Protein AF-A0A936UHV6-F1 (afdb_monomer)

Mean predicted aligned error: 6.04 Å

Nearest PDB structures (foldseek):
  4xt3-assembly1_A  TM=3.919E-01  e=2.055E+00  Cytomegalovirus

pLDDT: mean 85.49, std 8.34, range [43.56, 94.75]

Secondary structure (DSSP, 8-state):
--PPPHHHHHHHHHHHHHHHHHHHHHHHHHHHHHHHHHHTTTGGGGGTTTTHHHHHHHHHHHHHHHHHHH--STTHHHHHHHHHHHHHHGGGGT-HHHHHHHHHHHHHHHSHHHHHHHHHTT--

Sequence (124 aa):
MNTMPTELQTAKTFFLVSAIINILGFLGWGGSTIIGGIASCGIGCLLGFLPVVNIISSVMDFIAYNKLNNLNQKGTFSTIQTAAVFQIVTIITGNIVSFIFGIIIMSYLDKDEVKNYLHEKEIF

Radius of gyration: 16.74 Å; Cα contacts (8 Å, |Δi|>4): 163; chains: 1; bounding box: 42×18×50 Å

Foldseek 3Di:
DPDQPPLLVVLLVLLQVLLVVLVVLLVVLLVCLVVVCVVVVRPSVVCNCLSVLSNVLSVLSVVLNVCSVVLPAACNLVSSLVSLVSLLVCVSSVNVSSNVSSVSSVVSSVDPVNVVVCVVSNRD

Structure (mmCIF, N/CA/C/O backbone):
data_AF-A0A936UHV6-F1
#
_entry.id   AF-A0A936UHV6-F1
#
loop_
_atom_site.group_PDB
_atom_site.id
_atom_site.type_symbol
_atom_site.label_atom_id
_atom_site.label_alt_id
_atom_site.label_comp_id
_atom_site.label_asym_id
_atom_site.label_entity_id
_atom_site.label_seq_id
_atom_site.pdbx_PDB_ins_code
_atom_site.Cartn_x
_atom_site.Cartn_y
_atom_site.Cartn_z
_atom_site.occupancy
_atom_site.B_iso_or_equiv
_atom_site.auth_seq_id
_atom_site.auth_comp_id
_atom_site.auth_asym_id
_atom_site.auth_atom_id
_atom_site.pdbx_PDB_model_num
ATOM 1 N N . MET A 1 1 ? -20.046 6.726 23.429 1.00 43.56 1 MET A N 1
ATOM 2 C CA . MET A 1 1 ? -19.594 7.099 22.070 1.00 43.56 1 MET A CA 1
ATOM 3 C C . MET A 1 1 ? -18.282 6.365 21.850 1.00 43.56 1 MET A C 1
ATOM 5 O O . MET A 1 1 ? -17.277 6.821 22.373 1.00 43.56 1 MET A O 1
ATOM 9 N N . ASN A 1 2 ? -18.289 5.202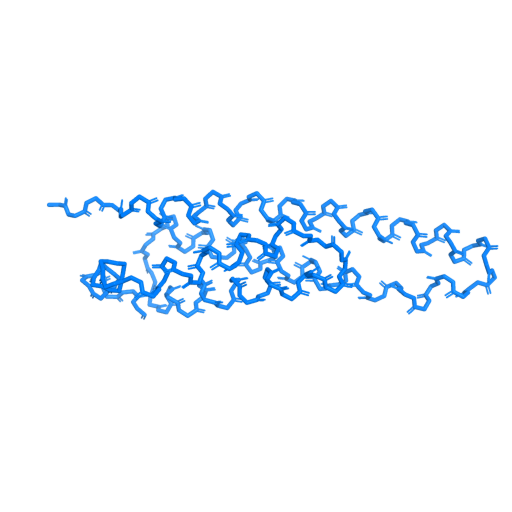 21.192 1.00 55.66 2 ASN A N 1
ATOM 10 C CA . ASN A 1 2 ? -17.036 4.508 20.886 1.00 55.66 2 ASN A CA 1
ATOM 11 C C . ASN A 1 2 ? -16.297 5.335 19.828 1.00 55.66 2 ASN A C 1
ATOM 13 O O . ASN A 1 2 ? -16.711 5.422 18.667 1.00 55.66 2 ASN A O 1
ATOM 17 N N . THR A 1 3 ? -15.272 6.052 20.279 1.00 69.19 3 THR A N 1
ATOM 18 C CA . THR A 1 3 ? -14.278 6.706 19.431 1.00 69.19 3 THR A CA 1
ATOM 19 C C . THR A 1 3 ? -13.629 5.650 18.544 1.00 69.19 3 THR A C 1
ATOM 21 O O . THR A 1 3 ? -13.452 4.517 18.979 1.00 69.19 3 THR A O 1
ATOM 24 N N . MET A 1 4 ? -13.309 5.992 17.291 1.00 78.19 4 MET A N 1
ATOM 25 C CA . MET A 1 4 ? -12.629 5.057 16.388 1.00 78.19 4 MET A CA 1
ATOM 26 C C . MET A 1 4 ? -11.361 4.508 17.069 1.00 78.19 4 MET A C 1
ATOM 28 O O . MET A 1 4 ? -10.548 5.339 17.492 1.00 78.19 4 MET A O 1
ATOM 32 N N . PRO A 1 5 ? -11.178 3.172 17.135 1.00 84.62 5 PRO A N 1
ATOM 33 C CA . PRO A 1 5 ? -9.973 2.551 17.671 1.00 84.62 5 PRO A CA 1
ATOM 34 C C . PRO A 1 5 ? -8.712 3.165 17.064 1.00 84.62 5 PRO A C 1
ATOM 36 O O . PRO A 1 5 ? -8.666 3.463 15.863 1.00 84.62 5 PRO A O 1
ATOM 39 N N . THR A 1 6 ? -7.682 3.355 17.883 1.00 87.88 6 THR A N 1
ATOM 40 C CA . THR A 1 6 ? -6.413 3.974 17.467 1.00 87.88 6 THR A CA 1
ATOM 41 C C . THR A 1 6 ? -5.771 3.212 16.303 1.00 87.88 6 THR A C 1
ATOM 43 O O . THR A 1 6 ? -5.160 3.803 15.412 1.00 87.88 6 THR A O 1
ATOM 46 N N . GLU A 1 7 ? -5.972 1.899 16.255 1.00 89.56 7 GLU A N 1
ATOM 47 C CA . GLU A 1 7 ? -5.549 1.001 15.187 1.00 89.56 7 GLU A CA 1
ATOM 48 C C . GLU A 1 7 ? -6.183 1.354 13.841 1.00 89.56 7 GLU A C 1
ATOM 50 O O . GLU A 1 7 ? -5.484 1.402 12.831 1.00 89.56 7 GLU A O 1
ATOM 55 N N . LEU A 1 8 ? -7.485 1.658 13.813 1.00 86.81 8 LEU A N 1
ATOM 56 C CA . LEU A 1 8 ? -8.189 2.055 12.589 1.00 86.81 8 LEU A CA 1
ATOM 57 C C . LEU A 1 8 ? -7.779 3.463 12.136 1.00 86.81 8 LEU A C 1
ATOM 59 O O . LEU A 1 8 ? -7.680 3.718 10.934 1.00 86.81 8 LEU A O 1
ATOM 63 N N . GLN A 1 9 ? -7.478 4.366 13.076 1.00 88.94 9 GLN A N 1
ATOM 64 C CA . GLN A 1 9 ? -6.916 5.682 12.746 1.00 88.94 9 GLN A CA 1
ATOM 65 C C . GLN A 1 9 ? -5.505 5.560 12.161 1.00 88.94 9 GLN A C 1
ATOM 67 O O . GLN A 1 9 ? -5.170 6.229 11.187 1.00 88.94 9 GLN A O 1
ATOM 72 N N . THR A 1 10 ? -4.694 4.661 12.712 1.00 90.69 10 THR A N 1
ATOM 73 C CA . THR A 1 10 ? -3.349 4.383 12.203 1.00 90.69 10 THR A CA 1
ATOM 74 C C . THR A 1 10 ? -3.420 3.715 10.828 1.00 90.69 10 THR A C 1
ATOM 76 O O . THR A 1 10 ? -2.703 4.118 9.914 1.00 90.69 10 THR A O 1
ATOM 79 N N . ALA A 1 11 ? -4.347 2.769 10.636 1.00 90.19 11 ALA A N 1
ATOM 80 C CA . ALA A 1 11 ? -4.599 2.131 9.347 1.00 90.19 11 ALA A CA 1
ATOM 81 C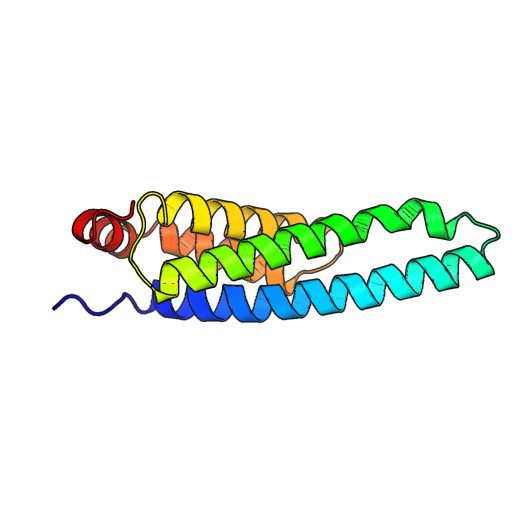 C . ALA A 1 11 ? -4.973 3.157 8.266 1.00 90.19 11 ALA A C 1
ATOM 83 O O . ALA A 1 11 ? -4.425 3.094 7.170 1.00 90.19 11 ALA A O 1
ATOM 84 N N . LYS A 1 12 ? -5.822 4.155 8.569 1.00 90.38 12 LYS A N 1
ATOM 85 C CA . LYS A 1 12 ? -6.109 5.267 7.638 1.00 90.38 12 LYS A CA 1
ATOM 86 C C . LYS A 1 12 ? -4.836 5.952 7.150 1.00 90.38 12 LYS A C 1
ATOM 88 O O . LYS A 1 12 ? -4.662 6.131 5.947 1.00 90.38 12 LYS A O 1
ATOM 93 N N . THR A 1 13 ? -3.968 6.347 8.077 1.00 92.12 13 THR A N 1
ATOM 94 C CA . THR A 1 13 ? -2.715 7.030 7.742 1.00 92.12 13 THR A CA 1
ATOM 95 C C . THR A 1 13 ? -1.822 6.131 6.895 1.00 92.12 13 THR A C 1
ATOM 97 O O . THR A 1 13 ? -1.263 6.586 5.902 1.00 92.12 13 THR A O 1
ATOM 100 N N . PHE A 1 14 ? -1.741 4.843 7.227 1.00 93.06 14 PHE A N 1
ATOM 101 C CA . PHE A 1 14 ? -0.961 3.872 6.463 1.00 93.06 14 PHE A CA 1
ATOM 102 C C . PHE A 1 14 ? -1.490 3.672 5.042 1.00 93.06 14 PHE A C 1
ATOM 104 O O . PHE A 1 14 ? -0.684 3.650 4.117 1.00 93.06 14 PHE A O 1
ATOM 111 N N . PHE A 1 15 ? -2.810 3.618 4.834 1.00 93.12 15 PHE A N 1
ATOM 112 C CA . PHE A 1 15 ? -3.392 3.602 3.488 1.00 93.12 15 PHE A CA 1
ATOM 113 C C . PHE A 1 15 ? -3.019 4.848 2.691 1.00 93.12 15 PHE A C 1
ATOM 115 O O . PHE A 1 15 ? -2.551 4.733 1.566 1.00 93.12 15 PHE A O 1
ATOM 122 N N . LEU A 1 16 ? -3.158 6.040 3.275 1.00 92.50 16 LEU A N 1
ATOM 123 C CA . LEU A 1 16 ? -2.833 7.281 2.571 1.00 92.50 16 LEU A CA 1
ATOM 124 C C . LEU A 1 16 ? -1.345 7.355 2.190 1.00 92.50 16 LEU A C 1
ATOM 126 O O . LEU A 1 16 ? -1.007 7.692 1.056 1.00 92.50 16 LEU A O 1
ATOM 130 N N . VAL A 1 17 ? -0.453 7.020 3.125 1.00 93.25 17 VAL A N 1
ATOM 131 C CA . VAL A 1 17 ? 0.996 7.027 2.883 1.00 93.25 17 VAL A CA 1
ATOM 132 C C . VAL A 1 17 ? 1.374 5.959 1.854 1.00 93.25 17 VAL A C 1
ATOM 134 O O . VAL A 1 17 ? 2.109 6.260 0.915 1.00 93.25 17 VAL A O 1
ATOM 137 N N . SER A 1 18 ? 0.834 4.742 1.975 1.00 91.62 18 SER A N 1
ATOM 138 C CA . SER A 1 18 ? 1.037 3.669 0.994 1.00 91.62 18 SER A CA 1
ATOM 139 C C . SER A 1 18 ? 0.566 4.081 -0.402 1.00 91.62 18 SER A C 1
ATOM 141 O O . SER A 1 18 ? 1.298 3.878 -1.370 1.00 91.62 18 SER A O 1
ATOM 143 N N . ALA A 1 19 ? -0.592 4.738 -0.519 1.00 91.56 19 ALA A N 1
ATOM 144 C CA . ALA A 1 19 ? -1.122 5.194 -1.799 1.00 91.56 19 ALA A CA 1
ATOM 145 C C . ALA A 1 19 ? -0.152 6.143 -2.517 1.00 91.56 19 ALA A C 1
ATOM 147 O O . ALA A 1 19 ? 0.076 6.000 -3.722 1.00 91.56 19 ALA A O 1
ATOM 148 N N . ILE A 1 20 ? 0.448 7.079 -1.772 1.00 92.56 20 ILE A N 1
ATOM 149 C CA . ILE A 1 20 ? 1.444 8.027 -2.284 1.00 92.56 20 ILE A CA 1
ATOM 150 C C . ILE A 1 20 ? 2.723 7.293 -2.695 1.00 92.56 20 ILE A C 1
ATOM 152 O O . ILE A 1 20 ? 3.218 7.507 -3.802 1.00 92.56 20 ILE A O 1
ATOM 156 N N . ILE A 1 21 ? 3.246 6.404 -1.844 1.00 92.50 21 ILE A N 1
ATOM 157 C CA . ILE A 1 21 ? 4.462 5.633 -2.144 1.00 92.50 21 ILE A CA 1
ATOM 158 C C . ILE A 1 21 ? 4.257 4.773 -3.391 1.00 92.50 21 ILE A C 1
ATOM 160 O O . ILE A 1 21 ? 5.131 4.728 -4.250 1.00 92.50 21 ILE A O 1
ATOM 164 N N . ASN A 1 22 ? 3.094 4.145 -3.540 1.00 90.00 22 ASN A N 1
ATOM 165 C CA . ASN A 1 22 ? 2.757 3.348 -4.711 1.00 90.00 22 ASN A CA 1
ATOM 166 C C . ASN A 1 22 ? 2.675 4.190 -5.996 1.00 90.00 22 ASN A C 1
ATOM 168 O O . ASN A 1 22 ? 3.168 3.755 -7.037 1.00 90.00 22 ASN A O 1
ATOM 172 N N . ILE A 1 23 ? 2.134 5.413 -5.939 1.00 90.81 23 ILE A N 1
ATOM 173 C CA . ILE A 1 23 ? 2.164 6.344 -7.083 1.00 90.81 23 ILE A CA 1
ATOM 174 C C . ILE A 1 23 ? 3.604 6.715 -7.441 1.00 90.81 23 ILE A C 1
ATOM 176 O O . ILE A 1 23 ? 3.985 6.647 -8.609 1.00 90.81 23 ILE A O 1
ATOM 180 N N . LEU A 1 24 ? 4.425 7.070 -6.451 1.00 89.44 24 LEU A N 1
ATOM 181 C CA . LEU A 1 24 ? 5.836 7.393 -6.674 1.00 89.44 24 LEU A CA 1
ATOM 182 C C . LEU A 1 24 ? 6.608 6.187 -7.223 1.00 89.44 24 LEU A C 1
ATOM 184 O O . LEU A 1 24 ? 7.413 6.337 -8.139 1.00 89.44 24 LEU A O 1
ATOM 188 N N . GLY A 1 25 ? 6.319 4.988 -6.718 1.00 85.25 25 GLY A N 1
ATOM 189 C CA . GLY A 1 25 ? 6.871 3.729 -7.198 1.00 85.25 25 GLY A CA 1
ATOM 190 C C . GLY A 1 25 ? 6.477 3.446 -8.644 1.00 85.25 25 GLY A C 1
ATOM 191 O O . GLY A 1 25 ? 7.332 3.050 -9.429 1.00 85.25 25 GLY A O 1
ATOM 192 N N . PHE A 1 26 ? 5.220 3.700 -9.027 1.00 87.75 26 PHE A N 1
ATOM 193 C CA . PHE A 1 26 ? 4.772 3.611 -10.419 1.00 87.75 26 PHE A CA 1
ATOM 194 C C . PHE A 1 26 ? 5.512 4.601 -11.320 1.00 87.75 26 PHE A C 1
ATOM 196 O O . PHE A 1 26 ? 5.998 4.204 -12.372 1.00 87.75 26 PHE A O 1
ATOM 203 N N . LEU A 1 27 ? 5.635 5.867 -10.917 1.00 86.62 27 LEU A N 1
ATOM 204 C CA . LEU A 1 27 ? 6.342 6.876 -11.711 1.00 86.62 27 LEU A CA 1
ATOM 205 C C . LEU A 1 27 ? 7.838 6.554 -11.837 1.00 86.62 27 LEU A C 1
ATOM 207 O O . LEU A 1 27 ? 8.403 6.681 -12.920 1.00 86.62 27 LEU A O 1
ATOM 211 N N . GLY A 1 28 ? 8.465 6.083 -10.756 1.00 85.06 28 GLY A N 1
ATOM 212 C CA . GLY A 1 28 ? 9.871 5.684 -10.735 1.00 85.06 28 GLY A CA 1
ATOM 213 C C . GLY A 1 28 ? 10.153 4.468 -11.619 1.00 85.06 28 GLY A C 1
ATOM 214 O O . GLY A 1 28 ? 11.017 4.533 -12.491 1.00 85.06 28 GLY A O 1
ATOM 215 N N . TRP A 1 29 ? 9.398 3.379 -11.443 1.00 81.94 29 TRP A N 1
ATOM 216 C CA . TRP A 1 29 ? 9.538 2.163 -12.256 1.00 81.94 29 TRP A CA 1
ATOM 217 C C . TRP A 1 29 ? 9.057 2.347 -13.697 1.00 81.94 29 TRP A C 1
ATOM 219 O O . TRP A 1 29 ? 9.675 1.842 -14.630 1.00 81.94 29 TRP A O 1
ATOM 229 N N . GLY A 1 30 ? 7.966 3.080 -13.908 1.00 81.50 30 GLY A N 1
ATOM 230 C CA . GLY A 1 30 ? 7.462 3.418 -15.238 1.00 81.50 30 GLY A CA 1
ATOM 231 C C . GLY A 1 30 ? 8.467 4.269 -16.014 1.00 81.50 30 GLY A C 1
ATOM 232 O O . GLY A 1 30 ? 8.770 3.983 -17.168 1.00 81.50 30 GLY A O 1
ATOM 233 N N . GLY A 1 31 ? 9.071 5.265 -15.361 1.00 80.44 31 GLY A N 1
ATOM 234 C CA . GLY A 1 31 ? 10.138 6.066 -15.957 1.00 80.44 31 GLY A CA 1
ATOM 235 C C . GLY A 1 31 ? 11.390 5.243 -16.270 1.00 80.44 31 GLY A C 1
ATOM 236 O O . GLY A 1 31 ? 11.929 5.332 -17.374 1.00 80.44 31 GLY A O 1
ATOM 237 N N . SER A 1 32 ? 11.838 4.399 -15.334 1.00 80.50 32 SER A N 1
ATOM 238 C CA . SER A 1 32 ? 13.043 3.582 -15.521 1.00 80.50 32 SER A CA 1
ATOM 239 C C . SER A 1 32 ? 12.871 2.498 -16.586 1.00 80.50 32 SER A C 1
ATOM 241 O O . SER A 1 32 ? 13.818 2.224 -17.318 1.00 80.50 32 SER A O 1
ATOM 243 N N . THR A 1 33 ? 11.675 1.926 -16.739 1.00 81.81 33 THR A N 1
ATOM 244 C CA . THR A 1 33 ? 11.377 0.943 -17.795 1.00 81.81 33 THR A CA 1
ATOM 245 C C . THR A 1 33 ? 11.334 1.576 -19.183 1.00 81.81 33 THR A C 1
ATOM 247 O O . THR A 1 33 ? 11.823 0.963 -20.129 1.00 81.81 33 THR A O 1
ATOM 250 N N . ILE A 1 34 ? 10.866 2.822 -19.321 1.00 79.44 34 ILE A N 1
ATOM 251 C CA . ILE A 1 34 ? 10.944 3.571 -20.589 1.00 79.44 34 ILE A CA 1
ATOM 252 C C . ILE A 1 34 ? 12.404 3.887 -20.944 1.00 79.44 34 ILE A C 1
ATOM 254 O O . ILE A 1 34 ? 12.850 3.586 -22.051 1.00 79.44 34 ILE A O 1
ATOM 258 N N . ILE A 1 35 ? 13.174 4.443 -20.001 1.00 81.81 35 ILE A N 1
ATOM 259 C CA . ILE A 1 35 ? 14.593 4.783 -20.216 1.00 81.81 35 ILE A CA 1
ATOM 260 C C . ILE A 1 35 ? 15.409 3.518 -20.507 1.00 81.81 35 ILE A C 1
ATOM 262 O O . ILE A 1 35 ? 16.173 3.468 -21.470 1.00 81.81 35 ILE A O 1
ATOM 266 N N . GLY A 1 36 ? 15.210 2.471 -19.705 1.00 79.69 36 GLY A N 1
ATOM 267 C CA . GLY A 1 36 ? 15.839 1.170 -19.881 1.00 79.69 36 GLY A CA 1
ATOM 268 C C . GLY A 1 36 ? 15.431 0.512 -21.194 1.00 79.69 36 GLY A C 1
ATOM 269 O O . GLY A 1 36 ? 16.275 -0.075 -21.859 1.00 79.69 36 GLY A O 1
ATOM 270 N N . GLY A 1 37 ? 14.175 0.651 -21.619 1.00 80.19 37 GLY A N 1
ATOM 271 C CA . GLY A 1 37 ? 13.683 0.183 -22.913 1.00 80.19 37 GLY A CA 1
ATOM 272 C C . GLY A 1 37 ? 14.407 0.836 -24.087 1.00 80.19 37 GLY A C 1
ATOM 273 O O . GLY A 1 37 ? 14.859 0.132 -24.986 1.00 80.19 37 GLY A O 1
ATOM 274 N N . ILE A 1 38 ? 14.603 2.157 -24.045 1.00 81.94 38 ILE A N 1
ATOM 275 C CA . ILE A 1 38 ? 15.370 2.886 -25.067 1.00 81.94 38 ILE A CA 1
ATOM 276 C C . ILE A 1 38 ? 16.843 2.447 -25.052 1.00 81.94 38 ILE A C 1
ATOM 278 O O . ILE A 1 38 ? 17.417 2.177 -26.105 1.00 81.94 38 ILE A O 1
ATOM 282 N N . ALA A 1 39 ? 17.445 2.317 -23.867 1.00 82.94 39 ALA A N 1
ATOM 283 C CA . ALA A 1 39 ? 18.856 1.958 -23.712 1.00 82.94 39 ALA A CA 1
ATOM 284 C C . ALA A 1 39 ? 19.176 0.489 -24.057 1.00 82.94 39 ALA A C 1
ATOM 286 O O . ALA A 1 39 ? 20.303 0.181 -24.434 1.00 82.94 39 ALA A O 1
ATOM 287 N N . SER A 1 40 ? 18.204 -0.420 -23.929 1.00 82.12 40 SER A N 1
ATOM 288 C CA . SER A 1 40 ? 18.372 -1.871 -24.132 1.00 82.12 40 SER A CA 1
ATOM 289 C C . SER A 1 40 ? 17.682 -2.406 -25.392 1.00 82.12 40 SER A C 1
ATOM 291 O O . SER A 1 40 ? 17.370 -3.595 -25.466 1.00 82.12 40 SER A O 1
ATOM 293 N N . CYS A 1 41 ? 17.408 -1.543 -26.376 1.00 79.75 41 CYS A N 1
ATOM 294 C CA . CYS A 1 41 ? 16.748 -1.918 -27.634 1.00 79.75 41 CYS A CA 1
ATOM 295 C C . CYS A 1 41 ? 15.405 -2.659 -27.433 1.00 79.75 41 CYS A C 1
ATOM 297 O O . CYS A 1 41 ? 15.087 -3.600 -28.156 1.00 79.75 41 CYS A O 1
ATOM 299 N N . GLY A 1 42 ? 14.614 -2.243 -26.442 1.00 71.12 42 GLY A N 1
ATOM 300 C CA . GLY A 1 42 ? 13.262 -2.744 -26.177 1.00 71.12 42 GLY A CA 1
ATOM 301 C C . GLY A 1 42 ? 13.148 -3.811 -25.084 1.00 71.12 42 GLY A C 1
ATOM 302 O O . GLY A 1 42 ? 12.039 -4.066 -24.621 1.00 71.12 42 GLY A O 1
ATOM 303 N N . ILE A 1 43 ? 14.255 -4.385 -24.596 1.00 77.12 43 ILE A N 1
ATOM 304 C CA . ILE A 1 43 ? 14.224 -5.427 -23.548 1.00 77.12 43 ILE A CA 1
ATOM 305 C C . ILE A 1 43 ? 13.688 -4.868 -22.220 1.00 77.12 43 ILE A C 1
ATOM 307 O O . ILE A 1 43 ? 12.886 -5.513 -21.547 1.00 77.12 43 ILE A O 1
ATOM 311 N N . GLY A 1 44 ? 14.055 -3.635 -21.869 1.00 67.06 44 GLY A N 1
ATOM 312 C CA . GLY A 1 44 ? 13.579 -2.952 -20.662 1.00 67.06 44 GLY A CA 1
ATOM 313 C C . GLY A 1 44 ? 12.065 -2.711 -20.627 1.00 67.06 44 GLY A C 1
ATOM 314 O O . GLY A 1 44 ? 11.493 -2.610 -19.542 1.00 67.06 44 GLY A O 1
ATOM 315 N N . CYS A 1 45 ? 11.390 -2.710 -21.783 1.00 74.75 45 CYS A N 1
ATOM 316 C CA . CYS A 1 45 ? 9.934 -2.577 -21.855 1.00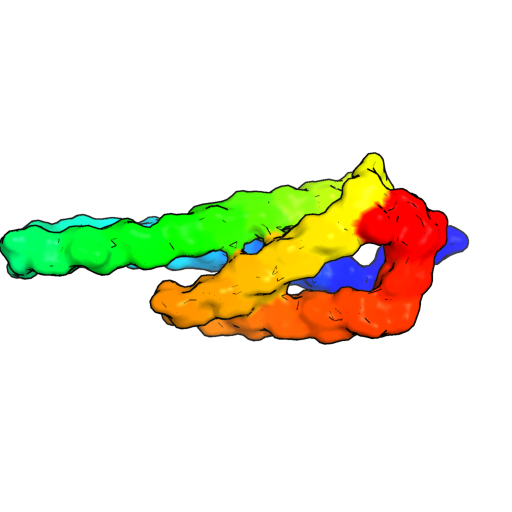 74.75 45 CYS A CA 1
ATOM 317 C C . CYS A 1 45 ? 9.194 -3.846 -21.395 1.00 74.75 45 CYS A C 1
ATOM 319 O O . CYS A 1 45 ? 8.029 -3.755 -21.013 1.00 74.75 45 CYS A O 1
ATOM 321 N N . LEU A 1 46 ? 9.849 -5.018 -21.375 1.00 76.81 46 LEU A N 1
ATOM 322 C CA . LEU A 1 46 ? 9.234 -6.282 -20.935 1.00 76.81 46 LEU A CA 1
ATOM 323 C C . LEU A 1 46 ? 8.838 -6.262 -19.453 1.00 76.81 46 LEU A C 1
ATOM 325 O O . LEU A 1 46 ? 7.914 -6.962 -19.050 1.00 76.81 46 LEU A O 1
ATOM 329 N N . LEU A 1 47 ? 9.505 -5.432 -18.649 1.00 73.88 47 LEU A N 1
ATOM 330 C CA . LEU A 1 47 ? 9.208 -5.242 -17.228 1.00 73.88 47 LEU A CA 1
ATOM 331 C C . LEU A 1 47 ? 8.255 -4.059 -16.972 1.00 73.88 47 LEU A C 1
ATOM 333 O O . LEU A 1 47 ? 7.901 -3.794 -15.827 1.00 73.88 47 LEU A O 1
ATOM 337 N N . GLY A 1 48 ? 7.790 -3.372 -18.023 1.00 71.69 48 GLY A N 1
ATOM 338 C CA . GLY A 1 48 ? 6.918 -2.195 -17.927 1.00 71.69 48 GLY A CA 1
ATOM 339 C C . GLY A 1 48 ? 5.513 -2.469 -17.377 1.00 71.69 48 GLY A C 1
ATOM 340 O O . GLY A 1 48 ? 4.826 -1.533 -16.975 1.00 71.69 48 GLY A O 1
ATOM 341 N N . PHE A 1 49 ? 5.082 -3.734 -17.306 1.00 76.12 49 PHE A N 1
ATOM 342 C CA . PHE A 1 49 ? 3.783 -4.104 -16.728 1.00 76.12 49 PHE A CA 1
ATOM 343 C C . PHE A 1 49 ? 3.817 -4.252 -15.196 1.00 76.12 49 PHE A C 1
ATOM 345 O O . PHE A 1 49 ? 2.787 -4.086 -14.548 1.00 76.12 49 PHE A O 1
ATOM 352 N N . LEU A 1 50 ? 4.981 -4.539 -14.597 1.00 78.94 50 LEU A N 1
ATOM 353 C CA . LEU A 1 50 ? 5.141 -4.689 -13.144 1.00 78.94 50 LEU A CA 1
ATOM 354 C C . LEU A 1 50 ? 4.608 -3.499 -12.325 1.00 78.94 50 LEU A C 1
ATOM 356 O O . LEU A 1 50 ? 3.897 -3.737 -11.345 1.00 78.94 50 LEU A O 1
ATOM 360 N N . PRO A 1 51 ? 4.862 -2.226 -12.696 1.00 81.00 51 PRO A N 1
ATOM 361 C CA . PRO A 1 51 ? 4.374 -1.097 -11.912 1.00 81.00 51 PRO A CA 1
ATOM 362 C C . PRO A 1 51 ? 2.842 -0.947 -11.918 1.00 81.00 51 PRO A C 1
ATOM 364 O O . PRO A 1 51 ? 2.316 -0.235 -11.065 1.00 81.00 51 PRO A O 1
ATOM 367 N N . VAL A 1 52 ? 2.095 -1.645 -12.788 1.00 85.12 52 VAL A N 1
ATOM 368 C CA . VAL A 1 52 ? 0.615 -1.628 -12.792 1.00 85.12 52 VAL A CA 1
ATOM 369 C C . VAL A 1 52 ? 0.044 -2.064 -11.440 1.00 85.12 52 VAL A C 1
ATOM 371 O O . VAL A 1 52 ? -0.948 -1.499 -10.976 1.00 85.12 52 VAL A O 1
ATOM 374 N N . VAL A 1 53 ? 0.704 -3.006 -10.760 1.00 86.94 53 VAL A N 1
ATOM 375 C CA . VAL A 1 53 ? 0.300 -3.465 -9.422 1.00 86.94 53 VAL A CA 1
ATOM 376 C C . VAL A 1 53 ? 0.350 -2.332 -8.396 1.00 86.94 53 VAL A C 1
ATOM 378 O O . VAL A 1 53 ? -0.528 -2.255 -7.537 1.00 86.94 53 VAL A O 1
ATOM 381 N N . ASN A 1 54 ? 1.294 -1.396 -8.530 1.00 87.56 54 ASN A N 1
ATOM 382 C CA . ASN A 1 54 ? 1.374 -0.236 -7.645 1.00 87.56 54 ASN A CA 1
ATOM 383 C C . ASN A 1 54 ? 0.190 0.719 -7.863 1.00 87.56 54 ASN A C 1
ATOM 385 O O . ASN A 1 54 ? -0.373 1.213 -6.892 1.00 87.56 54 ASN A O 1
ATOM 389 N N . ILE A 1 5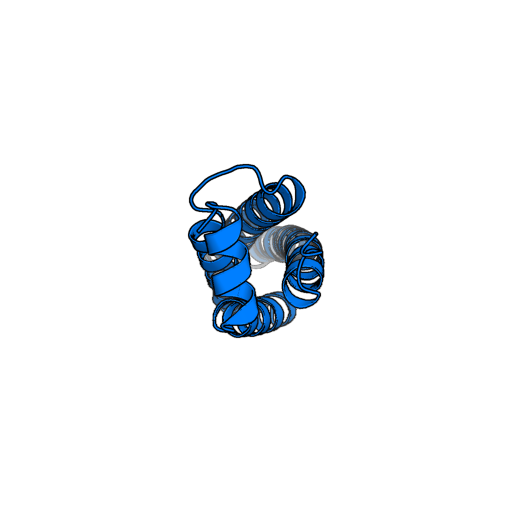5 ? -0.264 0.934 -9.105 1.00 90.25 55 ILE A N 1
ATOM 390 C CA . ILE A 1 55 ? -1.465 1.756 -9.351 1.00 90.25 55 ILE A CA 1
ATOM 391 C C . ILE A 1 55 ? -2.714 1.099 -8.771 1.00 90.25 55 ILE A C 1
ATOM 393 O O . ILE A 1 55 ? -3.487 1.771 -8.091 1.00 90.25 55 ILE A O 1
ATOM 397 N N . ILE A 1 56 ? -2.911 -0.200 -9.009 1.00 90.75 56 ILE A N 1
ATOM 398 C CA . ILE A 1 56 ? -4.078 -0.919 -8.478 1.00 90.75 56 ILE A CA 1
ATOM 399 C C . ILE A 1 56 ? -4.083 -0.845 -6.947 1.00 90.75 56 ILE A C 1
ATOM 401 O O . ILE A 1 56 ? -5.109 -0.517 -6.351 1.00 90.75 56 ILE A O 1
ATOM 405 N N . SER A 1 57 ? -2.925 -1.072 -6.321 1.00 91.56 57 SER A N 1
ATOM 406 C CA . SER A 1 57 ? -2.752 -0.956 -4.872 1.00 91.56 57 SER A CA 1
ATOM 407 C C . SER A 1 57 ? -3.067 0.458 -4.369 1.00 91.56 57 SER A C 1
ATOM 409 O O . SER A 1 57 ? -3.859 0.616 -3.446 1.00 91.56 57 SER A O 1
ATOM 411 N N . SER A 1 58 ? -2.581 1.501 -5.052 1.00 92.44 58 SER A N 1
A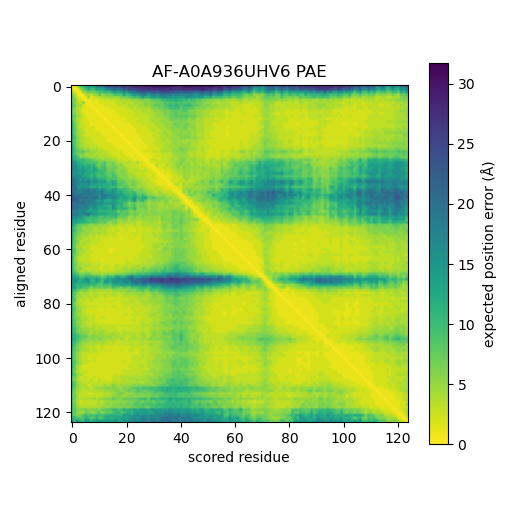TOM 412 C CA . SER A 1 58 ? -2.879 2.899 -4.708 1.00 92.44 58 SER A CA 1
ATOM 413 C C . SER A 1 58 ? -4.374 3.237 -4.791 1.00 92.44 58 SER A C 1
ATOM 415 O O . SER A 1 58 ? -4.921 3.880 -3.895 1.00 92.44 58 SER A O 1
ATOM 417 N N . VAL A 1 59 ? -5.074 2.766 -5.829 1.00 93.69 59 VAL A N 1
ATOM 418 C CA . VAL A 1 59 ? -6.528 2.962 -5.958 1.00 93.69 59 VAL A CA 1
ATOM 419 C C . VAL A 1 59 ? -7.265 2.290 -4.800 1.00 93.69 59 VAL A C 1
ATOM 421 O O . VAL A 1 59 ? -8.132 2.910 -4.182 1.00 93.69 59 VAL A O 1
ATOM 424 N N . MET A 1 60 ? -6.902 1.049 -4.472 1.00 93.81 60 MET A N 1
ATOM 425 C CA . MET A 1 60 ? -7.500 0.325 -3.349 1.00 93.81 60 MET A CA 1
ATOM 426 C C . MET A 1 60 ? -7.226 1.013 -2.008 1.00 93.81 60 MET A C 1
ATOM 428 O O . MET A 1 60 ? -8.139 1.120 -1.188 1.00 93.81 60 MET A O 1
ATOM 432 N N . ASP A 1 61 ? -6.021 1.551 -1.819 1.00 91.19 61 ASP A N 1
ATOM 433 C CA . ASP A 1 61 ? -5.640 2.324 -0.640 1.00 91.19 61 ASP A CA 1
ATOM 434 C C . ASP A 1 61 ? -6.509 3.587 -0.481 1.00 91.19 61 ASP A C 1
ATOM 436 O O . ASP A 1 61 ? -7.031 3.849 0.605 1.00 91.19 61 ASP A O 1
ATOM 440 N N . PHE A 1 62 ? -6.757 4.341 -1.560 1.00 92.38 62 PHE A N 1
ATOM 441 C CA . PHE A 1 62 ? -7.648 5.510 -1.517 1.00 92.38 62 PHE A CA 1
ATOM 442 C C . PHE A 1 62 ? -9.104 5.143 -1.224 1.00 92.38 62 PHE A C 1
ATOM 444 O O . PHE A 1 62 ? -9.790 5.862 -0.490 1.00 92.38 62 PHE A O 1
ATOM 451 N N . ILE A 1 63 ? -9.591 4.028 -1.773 1.00 91.62 63 ILE A N 1
ATOM 452 C CA . ILE A 1 63 ? -10.945 3.542 -1.489 1.00 91.62 63 ILE A CA 1
ATOM 453 C C . ILE A 1 63 ? -11.056 3.152 -0.009 1.00 91.62 63 ILE A C 1
ATOM 455 O O . ILE A 1 63 ? -12.005 3.570 0.660 1.00 91.62 63 ILE A O 1
ATOM 459 N N . ALA A 1 64 ? -10.087 2.402 0.526 1.00 90.00 64 ALA A N 1
ATOM 460 C CA . ALA A 1 64 ? -10.055 2.013 1.935 1.00 90.00 64 ALA A CA 1
ATOM 461 C C . ALA A 1 64 ? -9.969 3.235 2.862 1.00 90.00 64 ALA A C 1
ATOM 463 O O . ALA A 1 64 ? -10.737 3.332 3.823 1.00 90.00 64 ALA A O 1
ATOM 464 N N . TYR A 1 65 ? -9.118 4.211 2.531 1.00 91.56 65 TYR A N 1
ATOM 465 C CA . TYR A 1 65 ? -9.023 5.486 3.241 1.00 91.56 65 TYR A CA 1
ATOM 466 C C . TYR A 1 65 ? -10.369 6.223 3.280 1.00 91.56 65 TYR A C 1
ATOM 468 O O . TYR A 1 65 ? -10.840 6.604 4.354 1.00 91.56 65 TYR A O 1
ATOM 476 N N . ASN A 1 66 ? -11.037 6.369 2.132 1.00 88.81 66 ASN A N 1
ATOM 477 C CA . ASN A 1 66 ? -12.329 7.051 2.047 1.00 88.81 66 ASN A CA 1
ATOM 478 C C . ASN A 1 66 ? -13.438 6.318 2.809 1.00 88.81 66 ASN A C 1
ATOM 480 O O . ASN A 1 66 ? -14.257 6.969 3.465 1.00 88.81 66 ASN A O 1
ATOM 484 N N . LYS A 1 67 ? -13.468 4.979 2.768 1.00 86.56 67 LYS A N 1
ATOM 485 C CA . LYS A 1 67 ? -14.441 4.188 3.537 1.00 86.56 67 LYS A CA 1
ATOM 486 C C . LYS A 1 67 ? -14.226 4.327 5.037 1.00 86.56 67 LYS A C 1
ATOM 488 O O . LYS A 1 67 ? -15.179 4.589 5.767 1.00 86.56 67 LYS A O 1
ATOM 493 N N . LEU A 1 68 ? -12.976 4.247 5.488 1.00 86.31 68 LEU A N 1
ATOM 494 C CA . LEU A 1 68 ? -12.625 4.499 6.881 1.00 86.31 68 LEU A CA 1
ATOM 495 C C . LEU A 1 68 ? -12.961 5.934 7.298 1.00 86.31 68 LEU A C 1
ATOM 497 O O . LEU A 1 68 ? -13.290 6.172 8.459 1.00 86.31 68 LEU A O 1
ATOM 501 N N . ASN A 1 69 ? -12.856 6.914 6.393 1.00 85.00 69 ASN A N 1
ATOM 502 C CA . ASN A 1 69 ? -13.128 8.308 6.734 1.00 85.00 69 ASN A CA 1
ATOM 503 C C . ASN A 1 69 ? -14.607 8.618 6.905 1.00 85.00 69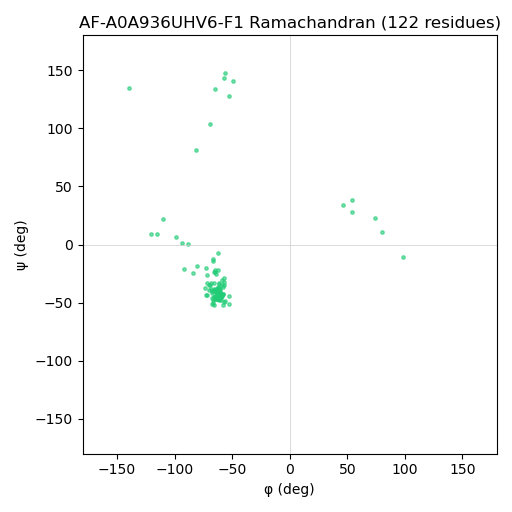 ASN A C 1
ATOM 505 O O . ASN A 1 69 ? -14.969 9.355 7.816 1.00 85.00 69 ASN A O 1
ATOM 509 N N . ASN A 1 70 ? -15.446 8.008 6.075 1.00 79.81 70 ASN A N 1
ATOM 510 C CA . ASN A 1 70 ? -16.877 8.258 6.105 1.00 79.81 70 ASN A CA 1
ATOM 511 C C . ASN A 1 70 ? -17.644 7.287 7.014 1.00 79.81 70 ASN A C 1
ATOM 513 O O . ASN A 1 70 ? -18.745 7.630 7.422 1.00 79.81 70 ASN A O 1
ATOM 517 N N . LEU A 1 71 ? -17.094 6.106 7.343 1.00 72.88 71 LEU A N 1
ATOM 518 C CA . LEU A 1 71 ? -17.742 5.074 8.177 1.00 72.88 71 LEU A CA 1
ATOM 519 C C . LEU A 1 71 ? -19.208 4.790 7.788 1.00 72.88 71 LEU A C 1
ATOM 521 O O . LEU A 1 71 ? -20.044 4.537 8.649 1.00 72.88 71 LEU A O 1
ATOM 525 N N . ASN A 1 72 ? -19.534 4.870 6.495 1.00 64.12 72 ASN A N 1
ATOM 526 C CA . ASN A 1 72 ? -20.924 4.984 6.034 1.00 64.12 72 ASN A CA 1
ATOM 527 C C . ASN A 1 72 ? -21.368 3.846 5.098 1.00 64.12 72 ASN A C 1
ATOM 529 O O . ASN A 1 72 ? -22.409 3.944 4.457 1.00 64.12 72 ASN A O 1
ATOM 533 N N . GLN A 1 73 ? -20.565 2.790 4.922 1.00 67.50 73 GLN A N 1
ATOM 534 C CA . GLN A 1 73 ? -20.878 1.735 3.951 1.00 67.50 73 GLN A CA 1
ATOM 535 C C . GLN A 1 73 ? -20.557 0.332 4.465 1.00 67.50 73 GLN A C 1
ATOM 537 O O . GLN A 1 73 ? -19.468 0.075 4.982 1.00 67.50 73 GLN A O 1
ATOM 542 N N . LYS A 1 74 ? -21.503 -0.588 4.243 1.00 74.38 74 LYS A N 1
ATOM 543 C CA . LYS A 1 74 ? -21.340 -2.034 4.449 1.00 74.38 74 LYS A CA 1
ATOM 544 C C . LYS A 1 74 ? -20.150 -2.578 3.647 1.00 74.38 74 LYS A C 1
ATOM 546 O O . LYS A 1 74 ? -19.834 -2.064 2.568 1.00 74.38 74 LYS A O 1
ATOM 551 N N . GLY A 1 75 ? -19.479 -3.603 4.174 1.00 77.94 75 GLY A N 1
ATOM 552 C CA . GLY A 1 75 ? -18.297 -4.199 3.546 1.00 77.94 75 GLY A CA 1
ATOM 553 C C . GLY A 1 75 ? -17.033 -3.341 3.648 1.00 77.94 75 GLY A C 1
ATOM 554 O O . GLY A 1 75 ? -16.126 -3.479 2.818 1.00 77.94 75 GLY A O 1
ATOM 555 N N . THR A 1 76 ? -16.960 -2.438 4.631 1.00 84.12 76 THR A N 1
ATOM 556 C CA . THR A 1 76 ? -15.745 -1.662 4.914 1.00 84.12 76 THR A CA 1
ATOM 557 C C . THR A 1 76 ? -14.616 -2.592 5.355 1.00 84.12 76 THR A C 1
ATOM 559 O O . THR A 1 76 ? -13.505 -2.434 4.854 1.00 84.12 76 THR A O 1
ATOM 562 N N . PHE A 1 77 ? -14.899 -3.628 6.157 1.00 86.94 77 PHE A N 1
ATOM 563 C CA . PHE A 1 77 ? -13.896 -4.631 6.542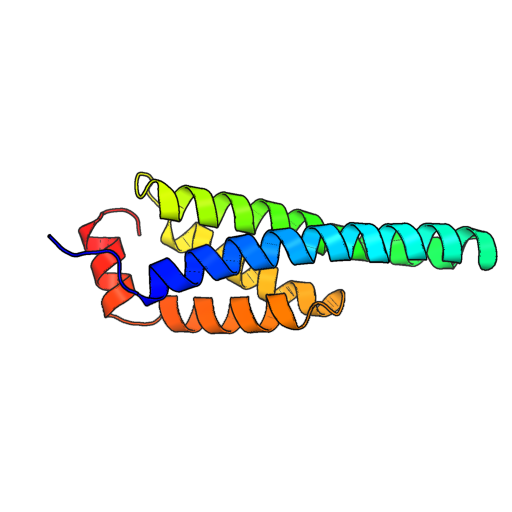 1.00 86.94 77 PHE A CA 1
ATOM 564 C C . PHE A 1 77 ? -13.283 -5.317 5.316 1.00 86.94 77 PHE A C 1
ATOM 566 O O . PHE A 1 77 ? -12.066 -5.286 5.146 1.00 86.94 77 PHE A O 1
ATOM 573 N N . SER A 1 78 ? -14.115 -5.847 4.407 1.00 88.94 78 SER A N 1
ATOM 574 C CA . SER A 1 78 ? -13.617 -6.525 3.196 1.00 88.94 78 SER A CA 1
ATOM 575 C C . SER A 1 78 ? -12.756 -5.610 2.320 1.00 88.94 78 SER A C 1
ATOM 577 O O . SER A 1 78 ? -11.772 -6.049 1.729 1.00 88.94 78 SER A O 1
ATOM 579 N N . THR A 1 79 ? -13.086 -4.316 2.265 1.00 90.38 79 THR A N 1
ATOM 580 C CA . THR A 1 79 ? -12.347 -3.344 1.453 1.00 90.38 79 THR A CA 1
ATOM 581 C C . THR A 1 79 ? -10.989 -3.034 2.068 1.00 90.38 79 THR A C 1
ATOM 583 O O . THR A 1 79 ? -9.991 -3.019 1.353 1.00 90.38 79 THR A O 1
ATOM 586 N N . ILE A 1 80 ? -10.940 -2.835 3.389 1.00 91.25 80 ILE A N 1
ATOM 587 C CA . ILE A 1 80 ? -9.694 -2.620 4.134 1.00 91.25 80 ILE A CA 1
ATOM 588 C C . ILE A 1 80 ? -8.801 -3.857 4.019 1.00 91.25 80 ILE A C 1
ATOM 590 O O . ILE A 1 80 ? -7.615 -3.730 3.733 1.00 91.25 80 ILE A O 1
ATOM 594 N N . GLN A 1 81 ? -9.378 -5.049 4.184 1.00 92.81 81 GLN A N 1
ATOM 595 C CA . GLN A 1 81 ? -8.660 -6.313 4.058 1.00 92.81 81 GLN A CA 1
ATOM 596 C C . GLN A 1 81 ? -8.087 -6.485 2.647 1.00 92.81 81 GLN A C 1
ATOM 598 O O . GLN A 1 81 ? -6.910 -6.790 2.488 1.00 92.81 81 GLN A O 1
ATOM 603 N N . THR A 1 82 ? -8.894 -6.228 1.615 1.00 93.00 82 THR A N 1
ATOM 604 C CA . THR A 1 82 ? -8.450 -6.326 0.219 1.00 93.00 82 THR A CA 1
ATOM 605 C C . THR A 1 82 ? -7.336 -5.323 -0.078 1.00 93.00 82 THR A C 1
ATOM 607 O O . THR A 1 82 ? -6.334 -5.687 -0.689 1.00 93.00 82 THR A O 1
ATOM 610 N N . ALA A 1 83 ? -7.464 -4.076 0.385 1.00 93.19 83 ALA A N 1
ATOM 611 C CA . ALA A 1 83 ? -6.422 -3.066 0.224 1.00 93.19 83 ALA A CA 1
ATOM 612 C C . ALA A 1 83 ? -5.119 -3.479 0.930 1.00 93.19 83 ALA A C 1
ATOM 614 O O . ALA A 1 83 ? -4.055 -3.427 0.321 1.00 93.19 83 ALA A O 1
ATOM 615 N N . ALA A 1 84 ? -5.195 -3.999 2.159 1.00 93.25 84 ALA A N 1
ATOM 616 C CA . ALA A 1 84 ? -4.027 -4.501 2.881 1.00 93.25 84 ALA A CA 1
ATOM 617 C C . ALA A 1 84 ? -3.346 -5.682 2.159 1.00 93.25 84 ALA A C 1
ATOM 619 O O . ALA A 1 84 ? -2.119 -5.751 2.107 1.00 93.25 84 ALA A O 1
ATOM 620 N N . VAL A 1 85 ? -4.117 -6.575 1.529 1.00 94.38 85 VAL A N 1
ATOM 621 C CA . VAL A 1 85 ? -3.565 -7.641 0.676 1.00 94.38 85 VAL A CA 1
ATOM 622 C C . VAL A 1 85 ? -2.837 -7.054 -0.533 1.00 94.38 85 VAL A C 1
ATOM 624 O O . VAL A 1 85 ? -1.713 -7.463 -0.817 1.00 94.38 85 VAL A O 1
ATOM 627 N N . PHE A 1 86 ? -3.412 -6.066 -1.223 1.00 92.94 86 PHE A N 1
ATOM 628 C CA . PHE A 1 86 ? -2.722 -5.409 -2.337 1.00 92.94 86 PHE A CA 1
ATOM 629 C C . PHE A 1 86 ? -1.446 -4.694 -1.892 1.00 92.94 86 PHE A C 1
ATOM 631 O O . PHE A 1 86 ? -0.450 -4.756 -2.609 1.00 92.94 86 PHE A O 1
ATOM 638 N N . GLN A 1 87 ? -1.425 -4.084 -0.706 1.00 91.31 87 GLN A N 1
ATOM 639 C CA . GLN A 1 87 ? -0.200 -3.532 -0.130 1.00 91.31 87 GLN A CA 1
ATOM 640 C C . GLN A 1 87 ? 0.873 -4.606 0.073 1.00 91.31 87 GLN A C 1
ATOM 642 O O . GLN A 1 87 ? 2.020 -4.397 -0.312 1.00 91.31 87 GLN A O 1
ATOM 647 N N . ILE A 1 88 ? 0.511 -5.786 0.581 1.00 93.38 88 ILE A N 1
ATOM 648 C CA . ILE A 1 88 ? 1.443 -6.916 0.723 1.00 93.38 88 ILE A CA 1
ATOM 649 C C . ILE A 1 88 ? 1.988 -7.352 -0.645 1.00 93.38 88 ILE A C 1
ATOM 651 O O . ILE A 1 88 ? 3.187 -7.576 -0.800 1.00 93.38 88 ILE A O 1
ATOM 655 N N . VAL A 1 89 ? 1.134 -7.421 -1.669 1.00 91.81 89 VAL A N 1
ATOM 656 C CA . VAL A 1 89 ? 1.534 -7.848 -3.019 1.00 91.81 89 VAL A CA 1
ATOM 657 C C . VAL A 1 89 ? 2.509 -6.863 -3.680 1.00 91.81 89 VAL A C 1
ATOM 659 O O . VAL A 1 89 ? 3.318 -7.287 -4.503 1.00 91.81 89 VAL A O 1
ATOM 662 N N . THR A 1 90 ? 2.538 -5.584 -3.284 1.00 89.56 90 THR A N 1
ATOM 663 C CA . THR A 1 90 ? 3.512 -4.603 -3.817 1.00 89.56 90 THR A CA 1
ATOM 664 C C . THR A 1 90 ? 4.978 -4.942 -3.512 1.00 89.56 90 THR A C 1
ATOM 666 O O . THR A 1 90 ? 5.880 -4.349 -4.099 1.00 89.56 90 THR A O 1
ATOM 669 N N . ILE A 1 91 ? 5.262 -5.959 -2.691 1.00 90.25 91 ILE A N 1
ATOM 670 C CA . ILE A 1 91 ? 6.627 -6.476 -2.528 1.00 90.25 91 ILE A CA 1
ATOM 671 C C . ILE A 1 91 ? 7.250 -6.944 -3.855 1.00 90.25 91 ILE A C 1
ATOM 673 O O . ILE A 1 91 ? 8.461 -6.827 -4.032 1.00 90.25 91 ILE A O 1
ATOM 677 N N . ILE A 1 92 ? 6.441 -7.398 -4.822 1.00 86.62 92 ILE A N 1
ATOM 678 C CA . ILE A 1 92 ? 6.927 -7.830 -6.145 1.00 86.62 92 ILE A CA 1
ATOM 679 C C . ILE A 1 92 ? 7.544 -6.680 -6.954 1.00 86.62 92 ILE A C 1
ATOM 681 O O . ILE A 1 92 ? 8.329 -6.921 -7.865 1.00 86.62 92 ILE A O 1
ATOM 685 N N . THR A 1 93 ? 7.192 -5.433 -6.626 1.00 84.25 93 THR A N 1
ATOM 686 C CA . THR A 1 93 ? 7.759 -4.218 -7.230 1.00 84.25 93 THR A CA 1
ATOM 687 C C . THR A 1 93 ? 8.848 -3.595 -6.344 1.00 84.25 93 THR A C 1
ATOM 689 O O . THR A 1 93 ? 9.353 -2.511 -6.638 1.00 84.25 93 THR A O 1
ATOM 692 N N . GLY A 1 94 ? 9.230 -4.276 -5.255 1.00 83.31 94 GLY A N 1
ATOM 693 C CA . GLY A 1 94 ? 10.230 -3.821 -4.291 1.00 83.31 94 GLY A CA 1
ATOM 694 C C . GLY A 1 94 ? 9.712 -2.809 -3.264 1.00 83.31 94 GLY A C 1
ATOM 695 O O . GLY A 1 94 ? 10.518 -2.223 -2.541 1.00 83.31 94 GLY A O 1
ATOM 696 N N . ASN A 1 95 ? 8.396 -2.585 -3.166 1.00 87.81 95 ASN A N 1
ATOM 697 C CA . ASN A 1 95 ? 7.828 -1.646 -2.198 1.00 87.81 95 ASN A CA 1
ATOM 698 C C . ASN A 1 95 ? 7.690 -2.280 -0.799 1.00 87.81 95 ASN A C 1
ATOM 700 O O . ASN A 1 95 ? 6.624 -2.726 -0.375 1.00 87.81 95 ASN A O 1
ATOM 704 N N . ILE A 1 96 ? 8.803 -2.303 -0.065 1.00 89.62 96 ILE A N 1
ATOM 705 C CA . ILE A 1 96 ? 8.888 -2.886 1.283 1.00 89.62 96 ILE A CA 1
ATOM 706 C C . ILE A 1 96 ? 8.029 -2.109 2.295 1.00 89.62 96 ILE A C 1
ATOM 708 O O . ILE A 1 96 ? 7.480 -2.700 3.223 1.00 89.62 96 ILE A O 1
ATOM 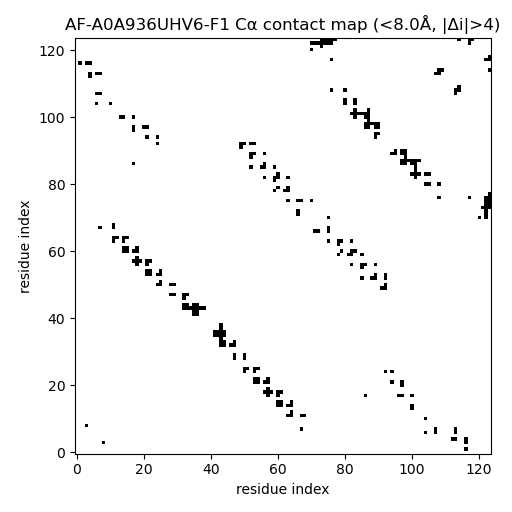712 N N . VAL A 1 97 ? 7.890 -0.792 2.125 1.00 90.94 97 VAL A N 1
ATOM 713 C CA . VAL A 1 97 ? 7.153 0.056 3.075 1.00 90.94 97 VAL A CA 1
ATOM 714 C C . VAL A 1 97 ? 5.662 -0.272 3.046 1.00 90.94 97 VAL A C 1
ATOM 716 O O . VAL A 1 97 ? 5.088 -0.574 4.093 1.00 90.94 97 VAL A O 1
ATOM 719 N N . SER A 1 98 ? 5.050 -0.290 1.857 1.00 90.00 98 SER A N 1
ATOM 720 C CA . SER A 1 98 ? 3.649 -0.697 1.706 1.00 90.00 98 SER A CA 1
ATOM 721 C C . SER A 1 98 ? 3.437 -2.141 2.161 1.00 90.00 98 SER A C 1
ATOM 723 O O . SER A 1 98 ? 2.468 -2.417 2.860 1.00 90.00 98 SER A O 1
ATOM 725 N N . PHE A 1 99 ? 4.377 -3.048 1.883 1.00 93.00 99 PHE A N 1
ATOM 726 C CA . PHE A 1 99 ? 4.313 -4.421 2.392 1.00 93.00 99 PHE A CA 1
ATOM 727 C C . PHE A 1 99 ? 4.204 -4.490 3.927 1.00 93.00 99 PHE A C 1
ATOM 729 O O . PHE A 1 99 ? 3.321 -5.172 4.451 1.00 93.00 99 PHE A O 1
ATOM 736 N N . ILE A 1 100 ? 5.055 -3.754 4.654 1.00 94.75 100 ILE A N 1
ATOM 737 C CA . ILE A 1 100 ? 5.019 -3.711 6.125 1.00 94.75 100 ILE A CA 1
ATOM 738 C C . ILE A 1 100 ? 3.682 -3.145 6.617 1.00 94.75 100 ILE A C 1
ATOM 740 O O . ILE A 1 100 ? 3.080 -3.702 7.537 1.00 94.75 100 ILE A O 1
ATOM 744 N N . PHE A 1 101 ? 3.191 -2.069 5.999 1.00 94.62 101 PHE A N 1
ATOM 745 C CA . PHE A 1 101 ? 1.901 -1.477 6.357 1.00 94.62 101 PHE A CA 1
ATOM 746 C C . PHE A 1 101 ? 0.743 -2.457 6.175 1.00 94.62 101 PHE A C 1
ATOM 748 O O . PHE A 1 101 ? -0.070 -2.595 7.089 1.00 94.62 101 PHE A O 1
ATOM 755 N N . GLY A 1 102 ? 0.720 -3.207 5.073 1.00 91.62 102 GLY A N 1
ATOM 756 C CA . GLY A 1 102 ? -0.302 -4.217 4.825 1.00 91.62 102 GLY A CA 1
ATOM 757 C C . GLY A 1 102 ? -0.322 -5.311 5.897 1.00 91.62 102 GLY A C 1
ATOM 758 O O . GLY A 1 102 ? -1.392 -5.664 6.390 1.00 91.62 102 GLY A O 1
ATOM 759 N N . ILE A 1 103 ? 0.849 -5.792 6.338 1.00 94.44 103 ILE A N 1
ATOM 760 C CA . ILE A 1 103 ? 0.94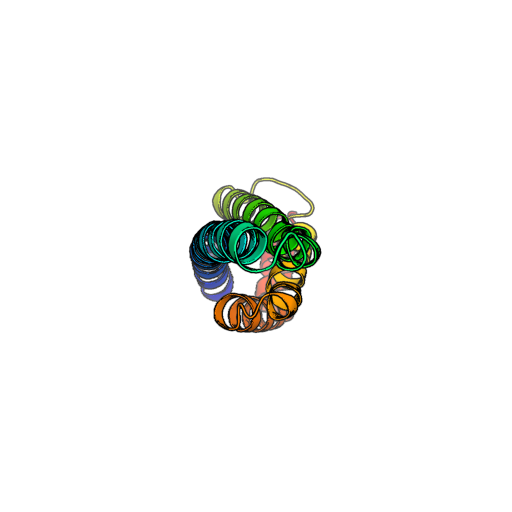8 -6.770 7.438 1.00 94.44 103 ILE A CA 1
ATOM 761 C C . ILE A 1 103 ? 0.393 -6.196 8.744 1.00 94.44 103 ILE A C 1
ATOM 763 O O . ILE A 1 103 ? -0.394 -6.858 9.425 1.00 94.44 103 ILE A O 1
ATOM 767 N N . ILE A 1 104 ? 0.783 -4.969 9.098 1.00 94.75 104 ILE A N 1
ATOM 768 C CA . ILE A 1 104 ? 0.327 -4.335 10.341 1.00 94.75 104 ILE A CA 1
ATOM 769 C C . ILE A 1 104 ? -1.193 -4.139 10.313 1.00 94.75 104 ILE A C 1
ATOM 771 O O . ILE A 1 104 ? -1.872 -4.453 11.288 1.00 94.75 104 ILE A O 1
ATOM 775 N N . ILE A 1 105 ? -1.746 -3.684 9.186 1.00 93.00 105 ILE A N 1
ATOM 776 C CA . ILE A 1 105 ? -3.191 -3.498 9.024 1.00 93.00 105 ILE A CA 1
ATOM 777 C C . ILE A 1 105 ? -3.931 -4.834 9.133 1.00 93.00 105 ILE A C 1
ATOM 779 O O . ILE A 1 105 ? -4.950 -4.902 9.817 1.00 93.00 105 ILE A O 1
ATOM 783 N N . MET A 1 106 ? -3.417 -5.908 8.525 1.00 92.81 106 MET A N 1
ATOM 784 C CA . MET A 1 106 ? -4.000 -7.247 8.672 1.00 92.81 106 MET A CA 1
ATOM 785 C C . MET A 1 106 ? -3.992 -7.714 10.132 1.00 92.81 106 MET A C 1
ATOM 787 O O . MET A 1 106 ? -4.988 -8.259 10.601 1.00 92.81 106 MET A O 1
ATOM 791 N N . SER A 1 107 ? -2.917 -7.442 10.877 1.00 93.69 107 SER A N 1
ATOM 792 C CA . SER A 1 107 ? -2.861 -7.730 12.315 1.00 93.69 107 SER A CA 1
ATOM 793 C C . SER A 1 107 ? -3.877 -6.905 13.112 1.00 93.69 107 SER A C 1
ATOM 795 O O . SER A 1 107 ? -4.501 -7.421 14.037 1.00 93.69 107 SER A O 1
ATOM 797 N N . TYR A 1 108 ? -4.096 -5.640 12.746 1.00 92.75 108 TYR A N 1
ATOM 798 C CA . TYR A 1 108 ? -5.104 -4.792 13.386 1.00 92.75 108 TYR A CA 1
ATOM 799 C C . TYR A 1 108 ? -6.528 -5.266 13.111 1.00 92.75 108 TYR A C 1
ATOM 801 O O . TYR A 1 108 ? -7.349 -5.254 14.023 1.00 92.75 108 TYR A O 1
ATOM 809 N N . LEU A 1 109 ? -6.814 -5.715 11.888 1.00 88.81 109 LEU A N 1
ATOM 810 C CA . LEU A 1 109 ? -8.116 -6.272 11.527 1.00 88.81 109 LEU A CA 1
ATOM 811 C C . LEU A 1 109 ? -8.445 -7.568 12.274 1.00 88.81 109 LEU A C 1
ATOM 813 O O . LEU A 1 109 ? -9.622 -7.897 12.410 1.00 88.81 109 LEU A O 1
ATOM 817 N N . ASP A 1 110 ? -7.438 -8.299 12.755 1.00 91.12 110 ASP A N 1
ATOM 818 C CA . ASP A 1 110 ? -7.660 -9.532 13.506 1.00 91.12 110 ASP A CA 1
ATOM 819 C C . ASP A 1 110 ? -8.026 -9.293 14.982 1.00 91.12 110 ASP A C 1
ATOM 821 O O . ASP A 1 110 ? -8.627 -10.165 15.610 1.00 91.12 110 ASP A O 1
ATOM 825 N N . LYS A 1 111 ? -7.750 -8.098 15.524 1.00 89.69 111 LYS A N 1
ATOM 826 C CA . LYS A 1 111 ? -8.077 -7.745 16.911 1.00 89.69 111 LYS A CA 1
ATOM 827 C C . LYS A 1 111 ? -9.589 -7.717 17.148 1.00 89.69 111 LYS A C 1
ATOM 829 O O . LYS A 1 111 ? -10.332 -7.058 16.415 1.00 89.69 111 LYS A O 1
ATOM 834 N N . ASP A 1 112 ? -10.023 -8.332 18.248 1.00 87.12 112 ASP A N 1
ATOM 835 C CA . ASP A 1 112 ? -11.436 -8.383 18.645 1.00 87.12 112 ASP A CA 1
ATOM 836 C C . ASP A 1 112 ? -12.047 -6.988 18.824 1.00 87.12 112 ASP A C 1
ATOM 838 O O . ASP A 1 112 ? -13.182 -6.758 18.425 1.00 87.12 112 ASP A O 1
ATOM 842 N N . GLU A 1 113 ? -11.284 -6.023 19.343 1.00 86.94 113 GLU A N 1
ATOM 843 C CA . GLU A 1 113 ? -11.738 -4.635 19.508 1.00 86.94 113 GLU A CA 1
ATOM 844 C C . GLU A 1 113 ? -12.122 -3.981 18.169 1.00 86.94 113 GLU A C 1
ATOM 846 O O . GLU A 1 113 ? -13.153 -3.314 18.063 1.00 86.94 113 GLU A O 1
ATOM 851 N N . VAL A 1 114 ? -11.333 -4.223 17.118 1.00 85.62 114 VAL A N 1
ATOM 852 C CA . VAL A 1 114 ? -11.584 -3.686 15.775 1.00 85.62 114 VAL A CA 1
ATOM 853 C C . VAL A 1 114 ? -12.775 -4.391 15.129 1.00 85.62 114 VAL A C 1
ATOM 855 O O . VAL A 1 114 ? -13.642 -3.725 14.561 1.00 85.62 114 VAL A O 1
ATOM 858 N N . LYS A 1 115 ? -12.862 -5.721 15.251 1.00 86.12 115 LYS A N 1
ATOM 859 C CA . LYS A 1 115 ? -14.003 -6.500 14.743 1.00 86.12 115 LYS A CA 1
ATOM 860 C C . LYS A 1 115 ? -15.307 -6.077 15.421 1.00 86.12 115 LYS A C 1
ATOM 862 O O . LYS A 1 115 ? -16.279 -5.781 14.728 1.00 86.12 115 LYS A O 1
ATOM 867 N N . ASN A 1 116 ? -15.306 -5.966 16.749 1.00 85.81 116 ASN A N 1
ATOM 868 C CA . ASN A 1 116 ? -16.460 -5.532 17.535 1.00 85.81 116 ASN A CA 1
ATOM 869 C C . ASN A 1 116 ? -16.895 -4.118 17.144 1.00 85.81 116 ASN A C 1
ATOM 871 O O . ASN A 1 116 ? -18.074 -3.902 16.882 1.00 85.81 116 ASN A O 1
ATOM 875 N N . TYR A 1 117 ? -15.954 -3.179 16.991 1.00 85.38 117 TYR A N 1
ATOM 876 C CA . TYR A 1 117 ? -16.263 -1.825 16.529 1.00 85.38 117 TYR A CA 1
ATOM 877 C C . TYR A 1 117 ? -16.927 -1.805 15.142 1.00 85.38 117 TYR A C 1
ATOM 879 O O . TYR A 1 117 ? -17.901 -1.085 14.919 1.00 85.38 117 TYR A O 1
ATOM 887 N N . LEU A 1 118 ? -16.414 -2.592 14.191 1.00 83.38 118 LEU A N 1
ATOM 888 C CA . LEU A 1 118 ? -16.960 -2.658 12.832 1.00 83.38 118 LEU A CA 1
ATOM 889 C C . LEU A 1 118 ? -18.345 -3.326 12.792 1.00 83.38 118 LEU A C 1
ATOM 891 O O . LEU A 1 118 ? -19.203 -2.891 12.020 1.00 83.38 118 LEU A O 1
ATOM 895 N N . HIS A 1 119 ? -18.584 -4.328 13.644 1.00 84.12 119 HIS A N 1
ATOM 896 C CA . HIS A 1 119 ? -19.899 -4.944 13.836 1.00 84.12 119 HIS A CA 1
ATOM 897 C C . HIS A 1 119 ? -20.904 -3.984 14.488 1.00 84.12 119 HIS A C 1
ATOM 899 O O . HIS A 1 119 ? -22.012 -3.847 13.976 1.00 84.12 119 HIS A O 1
ATOM 905 N N . GLU A 1 120 ? -20.521 -3.271 15.553 1.00 82.06 120 GLU A N 1
ATOM 906 C CA . GLU A 1 120 ? -21.360 -2.256 16.218 1.00 82.06 120 GLU A CA 1
ATOM 907 C C . GLU A 1 120 ? -21.785 -1.131 15.269 1.00 82.06 120 GLU A C 1
ATOM 909 O O . GLU A 1 120 ? -22.845 -0.526 15.428 1.00 82.06 120 GLU A O 1
ATOM 914 N N . LYS A 1 121 ? -20.941 -0.830 14.282 1.00 78.06 121 LYS A N 1
ATOM 915 C CA . LYS A 1 121 ? -21.195 0.178 13.253 1.00 78.06 121 LYS A CA 1
ATOM 916 C C . LYS A 1 121 ? -21.935 -0.367 12.028 1.00 78.06 121 LYS A C 1
ATOM 918 O O . LYS A 1 121 ? -22.178 0.407 11.112 1.00 78.06 121 LYS A O 1
ATOM 923 N N . GLU A 1 122 ? -22.283 -1.656 11.998 1.00 76.38 122 GLU A N 1
ATOM 924 C CA . GLU A 1 122 ? -22.923 -2.345 10.864 1.00 76.38 122 GLU A CA 1
ATOM 925 C C . GLU A 1 122 ? -22.159 -2.214 9.526 1.00 76.38 122 GLU A C 1
ATOM 927 O O . GLU A 1 122 ? -22.752 -2.264 8.448 1.00 76.38 122 GLU A O 1
ATOM 932 N N . ILE A 1 123 ? -20.833 -2.044 9.580 1.00 75.44 123 ILE A N 1
ATOM 933 C CA . ILE A 1 123 ? -19.959 -1.815 8.409 1.00 75.44 123 ILE A CA 1
ATOM 934 C C . ILE A 1 123 ? -18.958 -2.951 8.160 1.00 75.44 123 ILE A C 1
ATOM 936 O O . ILE A 1 123 ? -18.071 -2.802 7.311 1.00 75.44 123 ILE A O 1
ATOM 940 N N . PHE A 1 124 ? -19.101 -4.065 8.885 1.00 71.56 124 PHE A N 1
ATOM 941 C CA . PHE A 1 124 ? -18.372 -5.310 8.633 1.00 71.56 124 PHE A CA 1
ATOM 942 C C . PHE A 1 124 ? -18.553 -5.746 7.164 1.00 71.56 124 PHE A C 1
ATOM 944 O O . PHE A 1 124 ? -19.694 -5.693 6.649 1.00 71.56 124 PHE A O 1
#

Solvent-accessible surface area (backbone atoms only — not comparable to full-atom values): 6174 Å² total; per-residue (Å²): 131,89,69,82,54,69,59,59,58,49,40,38,52,46,24,52,53,33,23,52,51,21,47,52,47,24,54,52,47,46,50,48,18,53,54,36,11,68,76,51,81,48,60,31,43,76,59,49,64,57,34,53,54,24,48,56,26,20,54,34,16,51,51,31,30,52,42,69,72,63,69,77,49,69,43,40,50,60,41,41,52,50,22,24,51,36,24,40,58,29,43,85,73,65,37,58,66,32,20,52,45,13,52,53,42,54,56,44,62,68,35,64,70,49,45,50,52,31,52,78,62,63,21,71